Protein AF-A0A2W4M0P7-F1 (afdb_monomer_lite)

pLDDT: mean 86.14, std 14.6, range [43.12, 97.44]

Structure (mmCIF, N/CA/C/O backbone):
data_AF-A0A2W4M0P7-F1
#
_entry.id   AF-A0A2W4M0P7-F1
#
loop_
_atom_site.group_PDB
_atom_site.id
_atom_site.type_symbol
_atom_site.label_atom_id
_atom_site.label_alt_id
_atom_site.label_comp_id
_atom_site.label_asym_id
_atom_site.label_entity_id
_atom_site.label_seq_id
_atom_site.pdbx_PDB_ins_code
_atom_site.Cartn_x
_atom_site.Cartn_y
_atom_site.Cartn_z
_atom_site.occupancy
_atom_site.B_iso_or_equiv
_atom_site.auth_seq_id
_atom_site.auth_comp_id
_atom_site.auth_asym_id
_atom_site.auth_atom_id
_atom_site.pdbx_PDB_model_num
ATOM 1 N N . MET A 1 1 ? 7.725 11.744 6.082 1.00 75.31 1 MET A N 1
ATOM 2 C CA . MET A 1 1 ? 6.535 10.879 6.205 1.00 75.31 1 MET A CA 1
ATOM 3 C C . MET A 1 1 ? 5.312 11.763 6.115 1.00 75.31 1 MET A C 1
ATOM 5 O O . MET A 1 1 ? 5.272 12.778 6.804 1.00 75.31 1 MET A O 1
ATOM 9 N N . GLU A 1 2 ? 4.369 11.416 5.248 1.00 90.62 2 GLU A N 1
ATOM 10 C CA . GLU A 1 2 ? 3.113 12.149 5.070 1.00 90.62 2 GLU A CA 1
ATOM 11 C C . GLU A 1 2 ? 1.945 11.237 5.445 1.00 90.62 2 GLU A C 1
ATOM 13 O O . GLU A 1 2 ? 1.924 10.081 5.040 1.00 90.62 2 GLU A O 1
ATOM 18 N N . GLN A 1 3 ? 0.977 11.738 6.210 1.00 93.25 3 GLN A N 1
ATOM 19 C CA . GLN A 1 3 ? -0.193 10.964 6.624 1.00 93.25 3 GLN A CA 1
ATOM 20 C C . GLN A 1 3 ? -1.473 11.644 6.148 1.00 93.25 3 GLN A C 1
ATOM 22 O O . GLN A 1 3 ? -1.644 12.855 6.304 1.00 93.25 3 GLN A O 1
ATOM 27 N N . ARG A 1 4 ? -2.401 10.854 5.607 1.00 94.19 4 ARG A N 1
ATOM 28 C CA . ARG A 1 4 ? -3.732 11.296 5.181 1.00 94.19 4 ARG A CA 1
ATOM 29 C C . ARG A 1 4 ? -4.806 10.370 5.734 1.00 94.19 4 ARG A C 1
ATOM 31 O O . ARG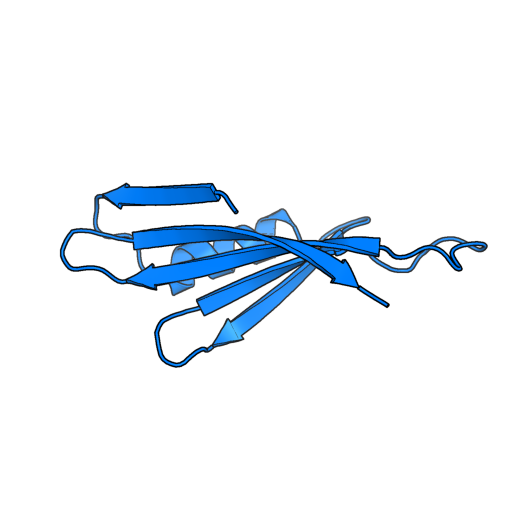 A 1 4 ? -4.575 9.183 5.936 1.00 94.19 4 ARG A O 1
ATOM 38 N N . VAL A 1 5 ? -5.993 10.922 5.970 1.00 94.06 5 VAL A N 1
ATOM 39 C CA . VAL A 1 5 ? -7.181 10.156 6.364 1.00 94.06 5 VAL A CA 1
ATOM 40 C C . VAL A 1 5 ? -8.236 10.296 5.277 1.00 94.06 5 VAL A C 1
ATOM 42 O O . VAL A 1 5 ? -8.632 11.409 4.933 1.00 94.06 5 VAL A O 1
ATOM 45 N N . TYR A 1 6 ? -8.695 9.164 4.757 1.00 92.94 6 TYR A N 1
ATOM 46 C CA . TYR A 1 6 ? -9.749 9.072 3.757 1.00 92.94 6 TYR A CA 1
ATOM 47 C C . TYR A 1 6 ? -11.009 8.531 4.422 1.00 92.94 6 TYR A C 1
ATOM 49 O O . TYR A 1 6 ? -11.000 7.430 4.965 1.00 92.94 6 TYR A O 1
ATOM 57 N N . ARG A 1 7 ? -12.091 9.313 4.398 1.00 91.50 7 ARG A N 1
ATOM 58 C CA . ARG A 1 7 ? -13.375 8.918 4.989 1.00 91.50 7 ARG A CA 1
ATOM 59 C C . ARG A 1 7 ? -14.225 8.141 3.989 1.00 91.50 7 ARG A C 1
ATOM 61 O O . ARG A 1 7 ? -14.213 8.452 2.800 1.00 91.50 7 ARG A O 1
ATOM 68 N N . GLY A 1 8 ? -15.013 7.195 4.492 1.00 90.31 8 GLY A N 1
ATOM 69 C CA . GLY A 1 8 ? -15.974 6.422 3.701 1.00 90.31 8 GLY A CA 1
ATOM 70 C C . GLY A 1 8 ? -15.735 4.915 3.751 1.00 90.31 8 GLY A C 1
ATOM 71 O O . GLY A 1 8 ? -14.783 4.434 4.358 1.00 90.31 8 GLY A O 1
ATOM 72 N N . SER A 1 9 ? -16.621 4.158 3.100 1.00 86.56 9 SER A N 1
ATOM 73 C CA . SER A 1 9 ? -16.552 2.693 3.052 1.00 86.56 9 SER A CA 1
ATOM 74 C C . SER A 1 9 ? -15.558 2.237 1.979 1.00 86.56 9 SER A C 1
ATOM 76 O O . SER A 1 9 ? -15.939 1.789 0.900 1.00 86.56 9 SER A O 1
ATOM 78 N N . ILE A 1 10 ? -14.266 2.426 2.250 1.00 89.06 10 ILE A N 1
ATOM 79 C CA . ILE A 1 10 ? -13.176 1.977 1.381 1.00 89.06 10 ILE A CA 1
ATOM 80 C C . ILE A 1 10 ? -12.498 0.801 2.076 1.00 89.06 10 ILE A C 1
ATOM 82 O O . ILE A 1 10 ? -11.935 0.956 3.157 1.00 89.06 10 ILE A O 1
ATOM 86 N N . ALA A 1 11 ? -12.551 -0.382 1.465 1.00 92.62 11 ALA A N 1
ATOM 87 C CA . ALA A 1 11 ? -11.816 -1.530 1.978 1.00 92.62 11 ALA A CA 1
ATOM 88 C C . ALA A 1 11 ? -10.302 -1.315 1.771 1.00 92.62 11 ALA A C 1
ATOM 90 O O . ALA A 1 11 ? -9.908 -0.942 0.659 1.00 92.62 11 ALA A O 1
ATOM 91 N N . PRO A 1 12 ? -9.441 -1.594 2.772 1.00 94.25 12 PRO A N 1
ATOM 92 C CA . PRO A 1 12 ? -7.987 -1.497 2.615 1.00 94.25 12 PRO A CA 1
ATOM 93 C C . PRO A 1 12 ? -7.474 -2.279 1.399 1.00 94.25 12 PRO A C 1
ATOM 95 O O . PRO A 1 12 ? -6.662 -1.775 0.626 1.00 94.25 12 PRO A O 1
ATOM 98 N N . SER A 1 13 ? -8.019 -3.480 1.178 1.00 95.56 13 SER A N 1
ATOM 99 C CA . SER A 1 13 ? -7.677 -4.351 0.049 1.00 95.56 13 SER A CA 1
ATOM 100 C C . SER A 1 13 ? -8.074 -3.768 -1.305 1.00 95.56 13 SER A C 1
ATOM 102 O O . SER A 1 13 ? -7.342 -3.940 -2.274 1.00 95.56 13 SER A O 1
ATOM 104 N N . ALA A 1 14 ? -9.186 -3.033 -1.385 1.00 95.38 14 ALA A N 1
ATOM 105 C CA . ALA A 1 14 ? -9.603 -2.378 -2.621 1.00 95.38 14 ALA A CA 1
ATOM 106 C C . ALA A 1 14 ? -8.638 -1.246 -3.003 1.00 95.38 14 ALA A C 1
ATOM 108 O O . ALA A 1 14 ? -8.269 -1.120 -4.171 1.00 95.38 14 ALA A O 1
ATOM 109 N N . LEU A 1 15 ? -8.187 -0.456 -2.021 1.00 95.44 15 LEU A N 1
ATOM 110 C CA . LEU A 1 15 ? -7.170 0.570 -2.255 1.00 95.44 15 LEU A CA 1
ATOM 111 C C . LEU A 1 15 ? -5.824 -0.061 -2.630 1.00 95.44 15 LEU A C 1
ATOM 113 O O . LEU A 1 15 ? -5.188 0.388 -3.582 1.00 95.44 15 LEU A O 1
ATOM 117 N N . ALA A 1 16 ? -5.413 -1.118 -1.927 1.00 96.81 16 ALA A N 1
ATOM 118 C CA . ALA A 1 16 ? -4.177 -1.830 -2.229 1.00 96.81 16 ALA A CA 1
ATOM 119 C C . ALA A 1 16 ? -4.184 -2.401 -3.654 1.00 96.81 16 ALA A C 1
ATOM 121 O O . ALA A 1 16 ? -3.257 -2.141 -4.418 1.00 96.81 16 ALA A O 1
ATOM 122 N N . GLN A 1 17 ? -5.261 -3.090 -4.046 1.00 97.12 17 GLN A N 1
ATOM 123 C CA . GLN A 1 17 ? -5.417 -3.628 -5.396 1.00 97.12 17 GLN A CA 1
ATOM 124 C C . GLN A 1 17 ? -5.353 -2.522 -6.452 1.00 97.12 17 GLN A C 1
ATOM 126 O O . GLN A 1 17 ? -4.650 -2.665 -7.446 1.00 97.12 17 GLN A O 1
ATOM 131 N N . HIS A 1 18 ? -6.015 -1.387 -6.217 1.00 96.81 18 HIS A N 1
ATOM 132 C CA . HIS A 1 18 ? -5.967 -0.261 -7.147 1.00 96.81 18 HIS A CA 1
ATOM 133 C C . HIS A 1 18 ? -4.548 0.302 -7.325 1.00 96.81 18 HIS A C 1
ATOM 135 O O . HIS A 1 18 ? -4.162 0.670 -8.438 1.00 96.81 18 HIS A O 1
ATOM 141 N N . LEU A 1 19 ? -3.755 0.361 -6.250 1.00 95.75 19 LEU A N 1
ATOM 142 C CA . LEU A 1 19 ? -2.356 0.787 -6.321 1.00 95.75 19 LEU A CA 1
ATOM 143 C C . LEU A 1 19 ? -1.501 -0.211 -7.108 1.00 95.75 19 LEU A C 1
ATOM 145 O O . LEU A 1 19 ? -0.706 0.221 -7.941 1.00 95.75 19 LEU A O 1
ATOM 149 N N . LEU A 1 20 ? -1.691 -1.517 -6.895 1.00 96.06 20 LEU A N 1
ATOM 150 C CA . LEU A 1 20 ? -1.015 -2.5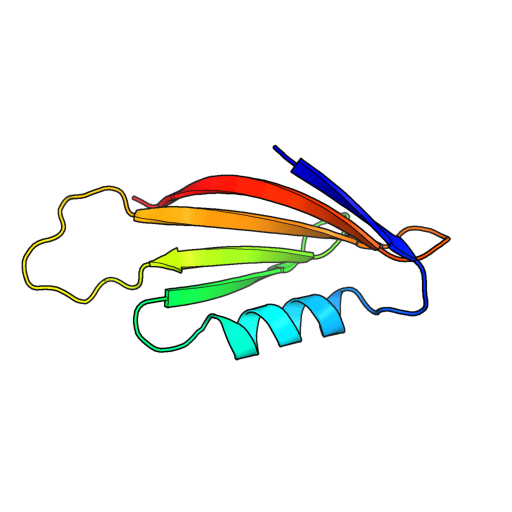56 -7.676 1.00 96.06 20 LEU A CA 1
ATOM 151 C C . LEU A 1 20 ? -1.366 -2.445 -9.156 1.00 96.06 20 LEU A C 1
ATOM 153 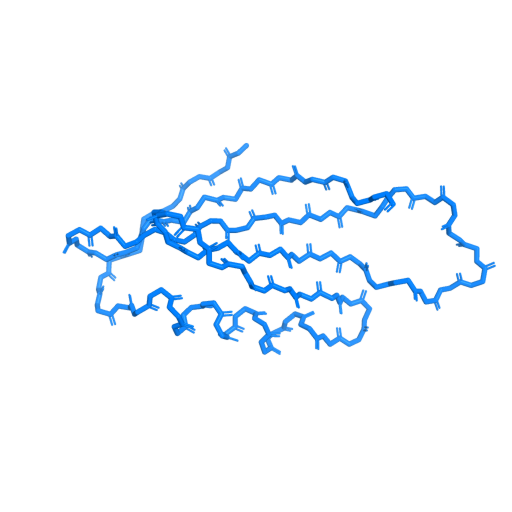O O . LEU A 1 20 ? -0.470 -2.334 -9.986 1.00 96.06 20 LEU A O 1
ATOM 157 N N . ASP A 1 21 ? -2.657 -2.374 -9.478 1.00 97.44 21 ASP A N 1
ATOM 158 C CA . ASP A 1 21 ? -3.116 -2.255 -10.857 1.00 97.44 21 ASP A CA 1
ATOM 159 C C . ASP A 1 21 ? -2.483 -1.029 -11.520 1.00 97.44 21 ASP A C 1
ATOM 161 O O . ASP A 1 21 ? -2.046 -1.101 -12.667 1.00 97.44 21 ASP A O 1
ATOM 165 N N . THR A 1 22 ? -2.406 0.097 -10.805 1.00 96.12 22 THR A N 1
ATOM 166 C CA . THR A 1 22 ? -1.880 1.371 -11.316 1.00 96.12 22 THR A CA 1
ATOM 167 C C . THR A 1 22 ? -0.367 1.356 -11.528 1.00 96.12 22 THR A C 1
ATOM 169 O O . THR A 1 22 ? 0.092 1.889 -12.538 1.00 96.12 22 THR A O 1
ATOM 172 N N . TRP A 1 23 ? 0.399 0.754 -10.615 1.00 94.00 23 TRP A N 1
ATOM 173 C CA . TRP A 1 23 ? 1.854 0.924 -10.551 1.00 94.00 23 TRP A CA 1
ATOM 174 C C . TRP A 1 23 ? 2.672 -0.338 -10.836 1.00 94.00 23 TRP A C 1
ATOM 176 O O . TRP A 1 23 ? 3.859 -0.212 -11.124 1.00 94.00 23 TRP A O 1
ATOM 186 N N . ASP A 1 24 ? 2.101 -1.540 -10.834 1.00 91.44 24 ASP A N 1
ATOM 187 C CA . ASP A 1 24 ? 2.829 -2.750 -11.242 1.00 91.44 24 ASP A CA 1
ATOM 188 C C . ASP A 1 24 ? 2.841 -2.914 -12.773 1.00 91.44 24 ASP A C 1
ATOM 190 O O . ASP A 1 24 ? 2.321 -3.866 -13.356 1.00 91.44 24 ASP A O 1
ATOM 194 N N . ARG A 1 25 ? 3.398 -1.921 -13.470 1.00 90.25 25 ARG A N 1
ATOM 195 C CA . ARG A 1 25 ? 3.423 -1.844 -14.935 1.00 90.25 25 ARG A CA 1
ATOM 196 C C . ARG A 1 25 ? 4.607 -1.008 -15.421 1.00 90.25 25 ARG A C 1
ATOM 198 O O . ARG A 1 25 ? 5.033 -0.073 -14.754 1.00 90.25 25 ARG A O 1
ATOM 205 N N . GLY A 1 26 ? 5.100 -1.306 -16.625 1.00 86.44 26 GLY A N 1
ATOM 206 C CA . GLY A 1 26 ? 6.196 -0.552 -17.246 1.00 86.44 26 GLY A CA 1
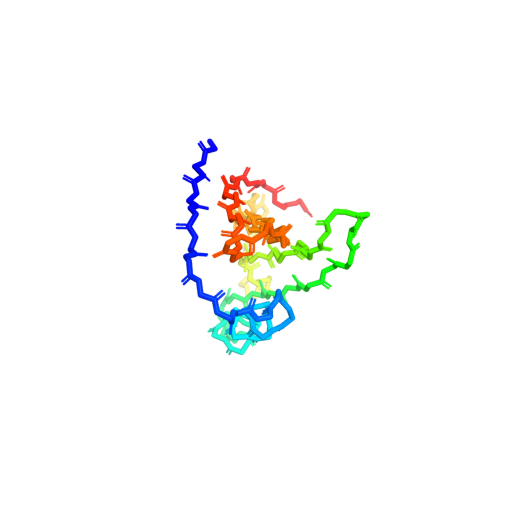ATOM 207 C C . GLY A 1 26 ? 7.475 -0.568 -16.402 1.00 86.44 26 GLY A C 1
ATOM 208 O O . GLY A 1 26 ? 7.959 -1.646 -16.040 1.00 86.44 26 GLY A O 1
ATOM 209 N N . ASP A 1 27 ? 7.974 0.633 -16.101 1.00 85.69 27 ASP A N 1
ATOM 210 C CA . ASP A 1 27 ? 9.218 0.890 -15.363 1.00 85.69 27 ASP A CA 1
ATOM 211 C C . ASP A 1 27 ? 9.044 0.886 -13.838 1.00 85.69 27 ASP A C 1
ATOM 213 O O . ASP A 1 27 ? 10.012 1.076 -13.103 1.00 85.69 27 ASP A O 1
ATOM 217 N N . THR A 1 28 ? 7.829 0.660 -13.337 1.00 88.00 28 THR A N 1
ATOM 218 C CA . THR A 1 28 ? 7.557 0.519 -11.905 1.00 88.00 28 THR A CA 1
ATOM 219 C C . THR A 1 28 ? 7.171 -0.915 -11.555 1.00 88.00 28 THR A C 1
ATOM 221 O O . THR A 1 28 ? 6.652 -1.677 -12.372 1.00 88.00 28 THR A O 1
ATOM 224 N N . ALA A 1 29 ? 7.470 -1.291 -10.319 1.00 89.94 29 ALA A N 1
ATOM 225 C CA . ALA A 1 29 ? 7.017 -2.512 -9.680 1.00 89.94 29 ALA A CA 1
ATOM 226 C C . ALA A 1 29 ? 6.269 -2.127 -8.405 1.00 89.94 29 ALA A C 1
ATOM 228 O O . ALA A 1 29 ? 6.721 -1.251 -7.661 1.00 89.94 29 ALA A O 1
ATOM 229 N N . ALA A 1 30 ? 5.138 -2.780 -8.153 1.00 93.06 30 ALA A N 1
ATOM 230 C CA . ALA A 1 30 ? 4.387 -2.598 -6.923 1.00 93.06 30 ALA A CA 1
ATOM 231 C C . ALA A 1 30 ? 4.073 -3.950 -6.284 1.00 93.06 30 ALA A C 1
ATOM 233 O O . ALA A 1 30 ? 3.775 -4.917 -6.978 1.00 93.06 30 ALA A O 1
ATOM 234 N N . GLN A 1 31 ? 4.139 -4.011 -4.959 1.00 93.62 31 GLN A N 1
ATOM 235 C CA . GLN A 1 31 ? 3.809 -5.205 -4.186 1.00 93.62 31 GLN A CA 1
ATOM 236 C C . GLN A 1 31 ? 2.990 -4.840 -2.955 1.00 93.62 31 GLN A C 1
ATOM 238 O O . GLN A 1 31 ? 3.188 -3.773 -2.377 1.00 93.62 31 GLN A O 1
ATOM 243 N N . ALA A 1 32 ? 2.081 -5.729 -2.558 1.00 95.94 32 ALA A N 1
ATOM 244 C CA . ALA A 1 32 ? 1.282 -5.592 -1.349 1.00 95.94 32 ALA A CA 1
ATOM 245 C C . ALA A 1 32 ? 1.669 -6.682 -0.348 1.00 95.94 32 ALA A C 1
ATOM 247 O O . ALA A 1 32 ? 1.858 -7.840 -0.717 1.00 95.94 32 ALA A O 1
ATOM 248 N N . LEU A 1 33 ? 1.780 -6.291 0.915 1.00 95.06 33 LEU A N 1
ATOM 249 C CA . LEU A 1 33 ? 2.126 -7.133 2.050 1.00 95.06 33 LEU A CA 1
ATOM 250 C C . LEU A 1 33 ? 1.063 -6.922 3.128 1.00 95.06 33 LEU A C 1
ATOM 252 O O . LEU A 1 33 ? 0.721 -5.780 3.444 1.00 95.06 33 LEU A O 1
ATOM 256 N N . GLU A 1 34 ? 0.540 -8.003 3.696 1.00 94.50 34 GLU A N 1
ATOM 257 C CA . GLU A 1 34 ? -0.287 -7.905 4.900 1.00 94.50 34 GLU A CA 1
ATOM 258 C C . GLU A 1 34 ? 0.598 -7.568 6.107 1.00 94.50 34 GLU A C 1
ATOM 260 O O . GLU A 1 34 ? 1.716 -8.071 6.236 1.00 94.50 34 GLU A O 1
ATOM 265 N N . ALA A 1 35 ? 0.098 -6.698 6.977 1.00 90.44 35 ALA A N 1
ATOM 266 C CA . ALA A 1 35 ? 0.718 -6.308 8.235 1.00 90.44 35 ALA A CA 1
ATOM 267 C C . ALA A 1 35 ? -0.309 -6.432 9.369 1.00 90.44 35 ALA A C 1
ATOM 269 O O . ALA A 1 35 ? -1.511 -6.498 9.115 1.00 90.44 35 ALA A O 1
ATOM 270 N N . ASP A 1 36 ? 0.149 -6.422 10.622 1.00 88.00 36 ASP A N 1
ATOM 271 C CA . ASP A 1 36 ? -0.732 -6.589 11.789 1.00 88.00 36 ASP A CA 1
ATOM 272 C C . ASP A 1 36 ? -1.874 -5.556 11.834 1.00 88.00 36 ASP A C 1
ATOM 274 O O . ASP A 1 36 ? -2.996 -5.871 12.228 1.00 88.00 36 ASP A O 1
ATOM 278 N N . GLU A 1 37 ? -1.598 -4.325 11.395 1.00 88.62 37 GLU A N 1
ATOM 279 C CA . GLU A 1 37 ? -2.526 -3.190 11.466 1.00 88.62 37 GLU A CA 1
ATOM 280 C C . GLU A 1 37 ? -3.163 -2.835 10.109 1.00 88.62 37 GLU A C 1
ATOM 282 O O . GLU A 1 37 ? -3.918 -1.867 10.021 1.00 88.62 37 GLU A O 1
ATOM 287 N N . GLY A 1 38 ? -2.889 -3.586 9.035 1.00 93.94 38 GLY A N 1
ATOM 288 C CA . GLY A 1 38 ? -3.429 -3.266 7.713 1.00 93.94 38 GLY A CA 1
ATOM 289 C C . GLY A 1 38 ? -2.647 -3.846 6.539 1.00 93.94 38 GLY A C 1
ATOM 290 O O . GLY A 1 38 ? -2.149 -4.966 6.587 1.00 93.94 38 GLY A O 1
ATOM 291 N N . ILE A 1 39 ? -2.565 -3.088 5.446 1.00 97.25 39 ILE A N 1
ATOM 292 C CA . ILE A 1 39 ? -1.857 -3.494 4.227 1.00 97.25 39 ILE A CA 1
ATOM 293 C C . ILE A 1 39 ? -0.771 -2.477 3.920 1.00 97.25 39 ILE A C 1
ATOM 295 O O . ILE A 1 39 ? -1.020 -1.275 3.889 1.00 97.25 39 ILE A O 1
ATOM 299 N N . ILE A 1 40 ? 0.430 -2.963 3.638 1.00 96.56 40 ILE A N 1
ATOM 300 C CA . ILE A 1 40 ? 1.540 -2.147 3.168 1.00 96.56 40 ILE A CA 1
ATOM 301 C C . ILE A 1 40 ? 1.696 -2.381 1.671 1.00 96.56 40 ILE A C 1
ATOM 303 O O . ILE A 1 40 ? 1.929 -3.504 1.234 1.00 96.56 40 ILE A O 1
ATOM 307 N N . VAL A 1 41 ? 1.605 -1.317 0.880 1.00 96.06 41 VAL A N 1
ATOM 308 C CA . VAL A 1 41 ? 1.942 -1.343 -0.544 1.00 96.06 41 VAL A CA 1
ATOM 309 C C . VAL A 1 41 ? 3.282 -0.660 -0.736 1.00 96.06 41 VAL A C 1
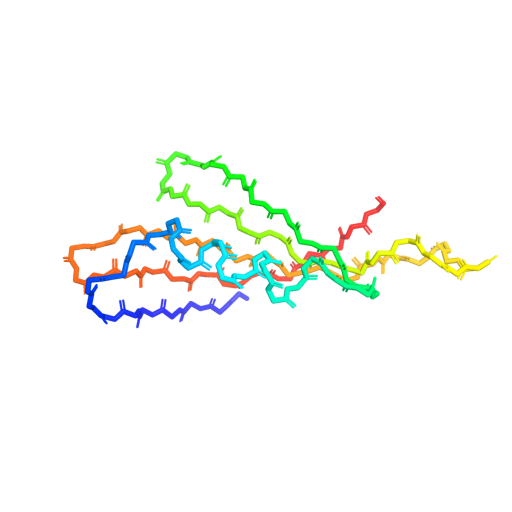ATOM 311 O O . VAL A 1 41 ? 3.472 0.467 -0.290 1.00 96.06 41 VAL A O 1
ATOM 314 N N . GLN A 1 42 ? 4.215 -1.315 -1.409 1.00 93.81 42 GLN A N 1
ATOM 315 C CA . GLN A 1 42 ? 5.484 -0.705 -1.781 1.00 93.81 42 GLN A CA 1
ATOM 316 C C . GLN A 1 42 ? 5.550 -0.555 -3.293 1.00 93.81 42 GLN A C 1
ATOM 318 O O . GLN A 1 42 ? 5.282 -1.508 -4.019 1.00 93.81 42 GLN A O 1
ATOM 323 N N . ILE A 1 43 ? 5.910 0.638 -3.750 1.00 93.12 43 ILE A N 1
ATOM 324 C CA . ILE A 1 43 ? 6.035 0.997 -5.159 1.00 93.12 43 ILE A CA 1
ATOM 325 C C . ILE A 1 43 ? 7.470 1.449 -5.381 1.00 93.12 43 ILE A C 1
ATOM 327 O O . ILE A 1 43 ? 7.926 2.377 -4.721 1.00 93.12 43 ILE A O 1
ATOM 331 N N . GLY A 1 44 ? 8.176 0.837 -6.317 1.00 89.94 44 GLY A N 1
ATOM 332 C CA . GLY A 1 44 ? 9.543 1.214 -6.653 1.00 89.94 44 GLY A CA 1
ATOM 333 C C . GLY A 1 44 ? 9.816 1.074 -8.140 1.00 89.94 44 GLY A C 1
ATOM 334 O O . GLY A 1 44 ? 8.969 0.634 -8.916 1.00 89.94 44 GLY A O 1
ATOM 335 N N . GLN A 1 45 ? 11.005 1.487 -8.558 1.00 85.88 45 GLN A N 1
ATOM 336 C CA . GLN A 1 45 ? 11.438 1.331 -9.946 1.00 85.88 45 GLN A CA 1
ATOM 337 C C . GLN A 1 45 ? 11.769 -0.143 -10.240 1.00 85.88 45 GLN A C 1
ATOM 339 O O . GLN A 1 45 ? 12.357 -0.832 -9.408 1.00 85.88 45 GLN A O 1
ATOM 344 N N . ARG A 1 46 ? 11.425 -0.637 -11.431 1.00 77.62 46 ARG A N 1
ATOM 345 C CA . ARG A 1 46 ? 11.779 -1.983 -11.897 1.00 77.62 46 ARG A CA 1
ATOM 346 C C . ARG A 1 46 ? 13.208 -1.983 -12.452 1.00 77.62 46 ARG A C 1
ATOM 348 O O . ARG A 1 46 ? 13.638 -1.046 -13.127 1.00 77.62 46 ARG A O 1
ATOM 355 N N . SER A 1 47 ? 13.966 -3.037 -12.165 1.00 65.19 47 SER A N 1
ATOM 356 C CA . SER A 1 47 ? 15.315 -3.248 -12.699 1.00 65.19 47 SER A CA 1
ATOM 357 C C . SER A 1 47 ? 15.275 -3.630 -14.170 1.00 65.19 47 SER A C 1
ATOM 359 O O . SER A 1 47 ? 14.885 -4.747 -14.489 1.00 65.19 47 SER A O 1
ATOM 361 N N . GLY A 1 48 ? 15.648 -2.710 -15.068 1.00 54.84 48 GLY A N 1
ATOM 362 C CA . GLY A 1 48 ? 15.468 -2.929 -16.510 1.00 54.84 48 GLY A CA 1
ATOM 363 C C . GLY A 1 48 ? 16.374 -2.152 -17.471 1.00 54.84 48 GLY A C 1
ATOM 364 O O . GLY A 1 48 ? 16.062 -2.100 -18.655 1.00 54.84 48 GLY A O 1
ATOM 365 N N . GLY A 1 49 ? 17.488 -1.564 -17.022 1.00 48.22 49 GLY A N 1
ATOM 366 C CA . GLY A 1 49 ? 18.444 -0.875 -17.902 1.00 48.22 49 GLY A CA 1
ATOM 367 C C . GLY A 1 49 ? 19.871 -1.356 -17.662 1.00 48.22 49 GLY A C 1
ATOM 368 O O . GLY A 1 49 ? 20.248 -1.555 -16.515 1.00 48.22 49 GLY A O 1
ATOM 369 N N . LEU A 1 50 ? 20.654 -1.524 -18.736 1.00 43.12 50 LEU A N 1
ATOM 370 C CA . LEU A 1 50 ? 22.024 -2.083 -18.796 1.00 43.12 50 LEU A CA 1
ATOM 371 C C . LEU A 1 50 ? 23.076 -1.432 -17.865 1.00 43.12 50 LEU A C 1
ATOM 373 O O . LEU A 1 50 ? 24.217 -1.880 -17.837 1.00 43.12 50 LEU A O 1
ATOM 377 N N . PHE A 1 51 ? 22.699 -0.415 -17.092 1.00 43.81 51 PHE A N 1
ATOM 378 C CA . PHE A 1 51 ? 23.508 0.250 -16.079 1.00 43.81 51 PHE A CA 1
ATOM 379 C C . PHE A 1 51 ? 22.569 0.742 -14.970 1.00 43.81 51 PHE A C 1
ATOM 381 O O . PHE A 1 51 ? 21.873 1.732 -15.169 1.00 43.81 51 PHE A O 1
ATOM 388 N N . SER A 1 52 ? 22.492 0.077 -13.818 1.00 48.75 52 SER A N 1
ATOM 389 C CA . SER A 1 52 ? 21.901 0.711 -12.630 1.00 48.75 52 SER A CA 1
ATOM 390 C C . SER A 1 52 ? 22.418 0.039 -11.360 1.00 48.75 52 SER A C 1
ATOM 392 O O . SER A 1 52 ? 21.731 -0.796 -10.779 1.00 48.75 52 SER A O 1
ATOM 394 N N . ASP A 1 53 ? 23.626 0.416 -10.953 1.00 50.06 53 ASP A N 1
ATOM 395 C CA . ASP A 1 53 ? 24.170 0.208 -9.599 1.00 50.06 53 ASP A CA 1
ATOM 396 C C . ASP A 1 53 ? 23.657 1.302 -8.628 1.00 50.06 53 ASP A C 1
ATOM 398 O O . ASP A 1 53 ? 24.288 1.628 -7.625 1.00 50.06 53 ASP A O 1
ATOM 402 N N . GLU A 1 54 ? 22.524 1.938 -8.949 1.00 53.38 54 GLU A N 1
ATOM 403 C CA . GLU A 1 54 ? 21.978 3.064 -8.193 1.00 53.38 54 GLU A CA 1
ATOM 404 C C . GLU A 1 54 ? 20.779 2.628 -7.338 1.00 53.38 54 GLU A C 1
ATOM 406 O O . GLU A 1 54 ? 19.896 1.921 -7.843 1.00 53.38 54 GLU A O 1
ATOM 411 N N . PRO A 1 55 ? 20.708 3.067 -6.064 1.00 51.41 55 PRO A N 1
ATOM 412 C CA . PRO A 1 55 ? 19.572 2.797 -5.193 1.00 51.41 55 PRO A CA 1
ATOM 413 C C . PRO A 1 55 ? 18.282 3.291 -5.843 1.00 51.41 55 PRO A C 1
ATOM 415 O O . PRO A 1 55 ? 18.164 4.447 -6.260 1.00 51.41 55 PRO A O 1
ATOM 418 N N . ARG A 1 56 ? 17.291 2.403 -5.928 1.00 67.44 56 ARG A N 1
ATOM 419 C CA . ARG A 1 56 ? 16.007 2.719 -6.552 1.00 67.44 56 ARG A CA 1
ATOM 420 C C . ARG A 1 56 ? 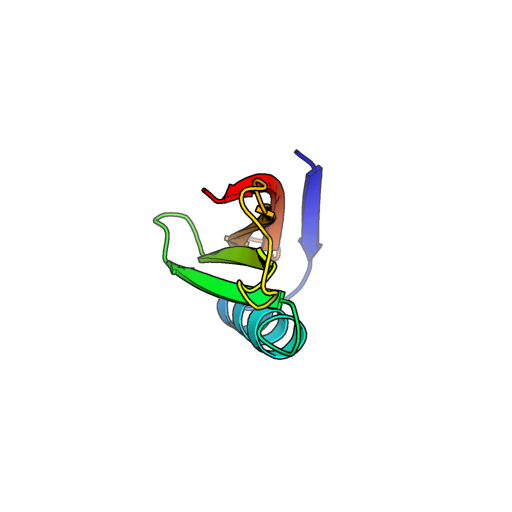15.091 3.338 -5.509 1.00 67.44 56 ARG A C 1
ATOM 422 O O . ARG A 1 56 ? 14.771 2.707 -4.503 1.00 67.44 56 ARG A O 1
ATOM 429 N N . ALA A 1 57 ? 14.675 4.580 -5.745 1.00 76.31 57 ALA A N 1
ATOM 430 C CA . ALA A 1 57 ? 13.689 5.235 -4.898 1.00 76.31 57 ALA A CA 1
ATOM 431 C C . ALA A 1 57 ? 12.393 4.413 -4.883 1.00 76.31 57 ALA A C 1
ATOM 433 O O . ALA A 1 57 ? 11.894 3.988 -5.931 1.00 76.31 57 ALA A O 1
ATOM 434 N N . ALA A 1 58 ? 11.867 4.196 -3.686 1.00 85.75 58 ALA A N 1
ATOM 435 C CA . ALA A 1 58 ? 10.627 3.492 -3.445 1.00 85.75 58 ALA A CA 1
ATOM 436 C C . ALA A 1 58 ? 9.740 4.300 -2.499 1.00 85.75 58 ALA A C 1
ATOM 438 O O . ALA A 1 58 ? 10.210 5.034 -1.632 1.00 85.75 58 ALA A O 1
ATOM 439 N N . VAL A 1 59 ? 8.437 4.153 -2.666 1.00 91.62 59 VAL A N 1
ATOM 440 C CA . VAL A 1 59 ? 7.421 4.729 -1.799 1.00 91.62 59 VAL A CA 1
ATOM 441 C C . VAL A 1 59 ? 6.676 3.581 -1.142 1.00 91.62 59 VAL A C 1
ATOM 443 O O . VAL A 1 59 ? 6.137 2.702 -1.810 1.00 91.62 59 VAL A O 1
ATOM 446 N N . THR A 1 60 ? 6.640 3.607 0.180 1.00 94.06 60 THR A N 1
ATOM 447 C CA . THR A 1 60 ? 5.818 2.735 1.007 1.00 94.06 60 THR A CA 1
ATOM 448 C C . THR A 1 60 ? 4.533 3.468 1.360 1.00 94.06 60 THR A C 1
ATOM 450 O O . THR A 1 60 ? 4.569 4.599 1.841 1.00 94.06 60 THR A O 1
ATOM 453 N N . VAL A 1 61 ? 3.406 2.805 1.148 1.00 95.31 61 VAL A N 1
ATOM 454 C CA . VAL A 1 61 ? 2.058 3.259 1.473 1.00 95.31 61 VAL A CA 1
ATOM 455 C C . VAL A 1 61 ? 1.477 2.273 2.483 1.00 95.31 61 VAL A C 1
ATOM 457 O O . VAL A 1 61 ? 1.087 1.169 2.116 1.00 95.31 61 VAL A O 1
ATOM 460 N N . ALA A 1 62 ? 1.436 2.648 3.758 1.00 96.50 62 ALA A N 1
ATOM 461 C CA . ALA A 1 62 ? 0.730 1.881 4.781 1.00 96.50 62 ALA A CA 1
ATOM 462 C C . ALA A 1 62 ? -0.749 2.279 4.779 1.00 96.50 62 ALA A C 1
ATOM 464 O O . ALA A 1 62 ? -1.059 3.469 4.798 1.00 96.50 62 ALA A O 1
ATOM 465 N N . ILE A 1 63 ? -1.643 1.296 4.714 1.00 96.88 63 ILE A N 1
ATOM 466 C CA . ILE A 1 63 ? -3.096 1.450 4.639 1.00 96.88 63 ILE A CA 1
ATOM 467 C C . ILE A 1 63 ? -3.700 0.753 5.856 1.00 96.88 63 ILE A C 1
ATOM 469 O O . ILE A 1 63 ? -3.781 -0.474 5.901 1.00 96.88 63 ILE A O 1
ATOM 473 N N . GLU A 1 64 ? -4.156 1.541 6.820 1.00 96.56 64 GLU A N 1
ATOM 474 C CA . GLU A 1 64 ? -4.725 1.067 8.081 1.00 96.56 64 GLU A CA 1
ATOM 475 C C . GLU A 1 64 ? -6.237 1.365 8.107 1.00 96.56 64 GLU A C 1
ATOM 477 O O . GLU A 1 64 ? -6.638 2.521 7.899 1.00 96.56 64 GLU A O 1
ATOM 482 N N . PRO A 1 65 ? -7.111 0.372 8.348 1.00 95.06 65 PRO A N 1
ATOM 483 C CA . PRO A 1 65 ? -8.522 0.631 8.596 1.00 95.06 65 PRO A CA 1
ATOM 484 C C . PRO A 1 65 ? -8.715 1.368 9.927 1.00 95.06 65 PRO A C 1
ATOM 486 O O . PRO A 1 65 ? -8.131 1.018 10.948 1.00 95.06 65 PRO A O 1
ATOM 489 N N . ILE A 1 66 ? -9.584 2.375 9.922 1.00 94.75 66 ILE A N 1
ATOM 490 C CA . ILE A 1 66 ? -10.017 3.117 11.112 1.00 94.75 66 ILE A CA 1
ATOM 491 C C . ILE A 1 66 ? -11.548 3.217 11.121 1.00 94.75 66 ILE A C 1
ATOM 493 O O . ILE A 1 66 ? -12.183 3.021 10.087 1.00 94.75 66 ILE A O 1
ATOM 497 N N . GLU A 1 67 ? -12.158 3.569 12.258 1.00 90.25 67 GLU A N 1
ATOM 498 C CA . GLU A 1 67 ? -13.628 3.600 12.407 1.00 90.25 67 GLU A CA 1
ATOM 499 C C . GLU A 1 67 ? -14.354 4.397 11.307 1.00 90.25 67 GLU A C 1
ATOM 501 O O . GLU A 1 67 ? -15.429 4.004 10.862 1.00 90.25 67 GLU A O 1
ATOM 506 N N . GLU A 1 68 ? -13.764 5.499 10.833 1.00 88.12 68 GLU A N 1
ATOM 507 C CA . GLU A 1 68 ? -14.387 6.392 9.846 1.00 88.12 68 GLU A CA 1
ATOM 508 C C . GLU A 1 68 ? -13.854 6.218 8.406 1.00 88.12 68 GLU A C 1
ATOM 510 O O . GLU A 1 68 ? -14.233 6.992 7.519 1.00 88.12 68 GLU A O 1
ATOM 515 N N . GLY A 1 69 ? -12.978 5.236 8.150 1.00 93.56 69 GLY A N 1
ATOM 516 C CA . GLY A 1 69 ? -12.412 4.975 6.822 1.00 93.56 69 GLY A CA 1
ATOM 517 C C . GLY A 1 69 ? -11.002 4.384 6.852 1.00 93.56 69 GLY A C 1
ATOM 518 O O . GLY A 1 69 ? -10.766 3.352 7.471 1.00 93.56 69 GLY A O 1
ATOM 519 N N . LEU A 1 70 ? -10.058 5.030 6.165 1.00 95.56 70 LEU A N 1
ATOM 520 C CA . LEU A 1 70 ? -8.669 4.584 6.045 1.00 95.56 70 LEU A CA 1
ATOM 521 C C . LEU A 1 70 ? -7.698 5.670 6.501 1.00 95.56 70 LEU A C 1
ATOM 523 O O . LEU A 1 70 ? -7.815 6.833 6.104 1.00 95.56 70 LEU A O 1
ATOM 527 N N . ARG A 1 71 ? -6.687 5.279 7.270 1.00 95.50 71 ARG A N 1
ATOM 528 C CA . ARG A 1 71 ? -5.465 6.058 7.453 1.00 95.50 71 ARG A CA 1
ATOM 529 C C . ARG A 1 71 ? -4.428 5.555 6.457 1.00 95.50 71 ARG A C 1
ATOM 531 O O . ARG A 1 71 ? -4.207 4.357 6.337 1.00 95.50 71 ARG A O 1
ATOM 538 N N . VAL A 1 72 ? -3.823 6.483 5.727 1.00 96.12 72 VAL A N 1
ATOM 539 C CA . VAL A 1 72 ? -2.787 6.191 4.743 1.00 96.12 72 VAL A CA 1
ATOM 540 C C . VAL A 1 72 ? -1.528 6.957 5.109 1.00 96.12 72 VAL A C 1
ATOM 542 O O . VAL A 1 72 ? -1.558 8.186 5.197 1.00 96.12 72 VAL A O 1
ATOM 545 N N . THR A 1 73 ? -0.427 6.239 5.289 1.00 96.25 73 THR A N 1
ATOM 546 C CA . THR A 1 73 ? 0.875 6.811 5.640 1.00 96.25 73 THR A CA 1
ATOM 547 C C . THR A 1 73 ? 1.870 6.540 4.518 1.00 96.25 73 THR A C 1
ATOM 549 O O . THR A 1 73 ? 2.108 5.391 4.158 1.00 96.25 73 THR A O 1
ATOM 552 N N . LEU A 1 74 ? 2.454 7.602 3.961 1.00 94.19 74 LEU A N 1
ATOM 553 C CA . LEU A 1 74 ? 3.478 7.550 2.925 1.00 94.19 74 LEU A CA 1
ATOM 554 C C . LEU A 1 74 ? 4.869 7.747 3.535 1.00 94.19 74 LEU A C 1
ATOM 556 O O . LEU A 1 74 ? 5.137 8.731 4.238 1.00 94.19 74 LEU A O 1
ATOM 560 N N . GLY A 1 75 ? 5.774 6.830 3.209 1.00 91.50 75 GLY A N 1
ATOM 561 C CA . GLY A 1 75 ? 7.189 6.896 3.551 1.00 91.50 75 GLY A CA 1
ATOM 562 C C . GLY A 1 75 ? 8.060 6.631 2.329 1.00 91.50 75 GLY A C 1
ATOM 563 O O . GLY A 1 75 ? 7.783 5.723 1.555 1.00 91.50 75 GLY A O 1
ATOM 564 N N . GLU A 1 76 ? 9.122 7.409 2.158 1.00 86.00 76 GLU A N 1
ATOM 565 C CA . GLU A 1 76 ? 10.137 7.147 1.136 1.00 86.00 76 GLU A CA 1
ATOM 566 C C . GLU A 1 76 ? 11.134 6.106 1.657 1.00 86.00 76 GLU A C 1
ATOM 568 O O . GLU A 1 76 ? 11.492 6.103 2.838 1.00 86.00 76 GLU A O 1
ATOM 573 N N . GLN A 1 77 ? 11.563 5.205 0.782 1.00 77.06 77 GLN A N 1
ATOM 574 C CA . GLN A 1 77 ? 12.530 4.143 1.033 1.00 77.06 77 GLN A CA 1
ATOM 575 C C . GLN A 1 77 ? 13.514 4.071 -0.138 1.00 77.06 77 GLN A C 1
ATOM 577 O O . GLN A 1 77 ? 13.230 4.527 -1.244 1.00 77.06 77 GLN A O 1
ATOM 582 N N . GLN A 1 78 ? 14.673 3.472 0.102 1.00 74.50 78 GLN A N 1
ATOM 583 C CA . GLN A 1 78 ? 15.588 3.075 -0.962 1.00 74.50 78 GLN A CA 1
ATOM 584 C C . GLN A 1 78 ? 15.591 1.552 -1.025 1.00 74.50 78 GLN A C 1
ATOM 586 O O . GLN A 1 78 ? 15.808 0.897 -0.006 1.00 74.50 78 GLN A O 1
ATOM 591 N N . TRP A 1 79 ? 15.311 0.995 -2.199 1.00 66.88 79 TRP A N 1
ATOM 592 C CA . TRP A 1 79 ? 15.535 -0.422 -2.468 1.00 66.88 79 TRP A CA 1
ATOM 593 C C . TRP A 1 79 ? 16.988 -0.624 -2.915 1.00 66.88 79 TRP A C 1
ATOM 595 O O . TRP A 1 79 ? 17.515 0.195 -3.677 1.00 66.88 79 TRP A O 1
ATOM 605 N N . TYR A 1 80 ? 17.613 -1.688 -2.409 1.00 60.06 80 TYR A N 1
ATOM 606 C CA . TYR A 1 80 ? 18.989 -2.100 -2.704 1.00 60.06 80 TYR A CA 1
ATOM 607 C C . TYR A 1 80 ? 18.991 -3.367 -3.560 1.00 60.06 80 TYR A C 1
ATOM 609 O O . TYR A 1 80 ? 18.071 -4.196 -3.362 1.00 60.06 80 TYR A O 1
#

Sequence (80 aa):
MEQRVYRGSIAPSALAQHLLDTWDRGDTAAQALEADEGIIVQIGQRSGGLFSDEPRAAVTVAIEPIEEGLRVTLGEQQWY

Foldseek 3Di:
DDKDDDFDDDALVNVLVVCQVVACDDQKRWDWDADPFGIKIKIWGDPDDPDDPDFIKMKIWGWGADPGGTMIDIDIDTDD

Radius of gyration: 13.76 Å; chains: 1; bounding box: 41×20×31 Å

Secondary structure (DSSP, 8-state):
-EEEEEESS--HHHHHHHHHHHHSSTTEEEEEEEETTEEEEEEEE---SS---SPEEEEEEEEEEETTEEEEEEEEEEE-